Protein AF-A0A7R7FT92-F1 (afdb_monomer)

Structure (mmCIF, N/CA/C/O backbone):
data_AF-A0A7R7FT92-F1
#
_entry.id   AF-A0A7R7FT92-F1
#
loop_
_atom_site.group_PDB
_atom_site.id
_atom_site.type_symbol
_atom_site.label_atom_id
_atom_site.label_alt_id
_atom_site.label_comp_id
_atom_site.label_asym_id
_atom_site.label_entity_id
_atom_site.label_seq_id
_atom_site.pdbx_PDB_ins_code
_atom_site.Cartn_x
_atom_site.Cartn_y
_atom_site.Cartn_z
_atom_site.occupancy
_atom_site.B_iso_or_equiv
_atom_site.auth_seq_id
_atom_site.auth_comp_id
_atom_site.auth_asym_id
_atom_site.auth_atom_id
_atom_site.pdbx_PDB_model_num
ATOM 1 N N . MET A 1 1 ? -7.530 -8.129 -4.395 1.00 79.88 1 MET A N 1
ATOM 2 C CA . MET A 1 1 ? -7.079 -9.001 -3.288 1.00 79.88 1 MET A CA 1
ATOM 3 C C . MET A 1 1 ? -6.073 -8.282 -2.402 1.00 79.88 1 MET A C 1
ATOM 5 O O . MET A 1 1 ? -6.308 -8.212 -1.206 1.00 79.88 1 MET A O 1
ATOM 9 N N . GLU A 1 2 ? -5.032 -7.677 -2.974 1.00 92.12 2 GLU A N 1
ATOM 10 C CA . GLU A 1 2 ? -3.935 -7.027 -2.240 1.00 92.12 2 GLU A CA 1
ATOM 11 C C . GLU A 1 2 ? -4.374 -6.020 -1.158 1.00 92.12 2 GLU A C 1
ATOM 13 O O . GLU A 1 2 ? -4.112 -6.244 0.018 1.00 92.12 2 GLU A O 1
ATOM 18 N N . GLU A 1 3 ? -5.136 -4.973 -1.497 1.00 93.50 3 GLU A N 1
ATOM 19 C CA . GLU A 1 3 ? -5.556 -3.972 -0.493 1.00 93.50 3 GLU A CA 1
ATOM 20 C C . GLU A 1 3 ? -6.475 -4.538 0.603 1.00 93.50 3 GLU A C 1
ATOM 22 O O . GLU A 1 3 ? -6.493 -4.035 1.726 1.00 93.50 3 GLU A O 1
ATOM 27 N N . ILE A 1 4 ? -7.228 -5.604 0.307 1.00 95.06 4 ILE A N 1
ATOM 28 C CA . ILE A 1 4 ? -8.043 -6.292 1.318 1.00 95.06 4 ILE A CA 1
ATOM 29 C C . ILE A 1 4 ? -7.113 -6.977 2.323 1.00 95.06 4 ILE A C 1
ATOM 31 O O . ILE A 1 4 ? -7.296 -6.824 3.527 1.00 95.06 4 ILE A O 1
ATOM 35 N N . PHE A 1 5 ? -6.080 -7.673 1.853 1.00 97.50 5 PHE A N 1
ATOM 36 C CA . PHE A 1 5 ? -5.102 -8.296 2.738 1.00 97.50 5 PHE A CA 1
ATOM 37 C C . PHE A 1 5 ? -4.308 -7.249 3.531 1.00 97.50 5 PHE A C 1
ATOM 39 O O . PHE A 1 5 ? -4.288 -7.291 4.758 1.00 97.50 5 PHE A O 1
ATOM 46 N N . TRP A 1 6 ? -3.706 -6.271 2.858 1.00 97.75 6 TRP A N 1
ATOM 47 C CA . TRP A 1 6 ? -2.784 -5.341 3.504 1.00 97.75 6 TRP A CA 1
ATOM 48 C C . TRP A 1 6 ? -3.489 -4.279 4.350 1.00 97.75 6 TRP A C 1
ATOM 50 O O . TRP A 1 6 ? -3.094 -4.045 5.492 1.00 97.75 6 TRP A O 1
ATOM 60 N N . ARG A 1 7 ? -4.541 -3.633 3.828 1.00 96.88 7 ARG A N 1
ATOM 61 C CA . ARG A 1 7 ? -5.168 -2.481 4.502 1.00 96.88 7 ARG A CA 1
ATOM 62 C C . ARG A 1 7 ? -6.407 -2.822 5.303 1.00 96.88 7 ARG A C 1
ATOM 64 O O . ARG A 1 7 ? -6.708 -2.115 6.262 1.00 96.88 7 ARG A O 1
ATOM 71 N N . SER A 1 8 ? -7.137 -3.864 4.904 1.00 95.06 8 SER A N 1
ATOM 72 C CA . SER A 1 8 ? -8.284 -4.327 5.684 1.00 95.06 8 SER A CA 1
ATOM 73 C C . SER A 1 8 ? -7.842 -5.314 6.757 1.00 95.06 8 SER A C 1
ATOM 75 O O . SER A 1 8 ? -8.149 -5.092 7.920 1.00 95.06 8 SER A O 1
ATOM 77 N N . PHE A 1 9 ? -7.109 -6.370 6.413 1.00 98.00 9 PHE A N 1
ATOM 78 C CA . PHE A 1 9 ? -6.721 -7.393 7.383 1.00 98.00 9 PHE A CA 1
ATOM 79 C C . PHE A 1 9 ? -5.461 -7.009 8.178 1.00 98.00 9 PHE A C 1
ATOM 81 O O . PHE A 1 9 ? -5.568 -6.702 9.363 1.00 98.00 9 PHE A O 1
ATOM 88 N N . LEU A 1 10 ? -4.282 -6.969 7.548 1.00 97.94 10 LEU A N 1
ATOM 89 C CA . LEU A 1 10 ? -2.996 -6.940 8.255 1.00 97.94 10 LEU A CA 1
ATOM 90 C C . LEU A 1 10 ? -2.823 -5.704 9.145 1.00 97.94 10 LEU A C 1
ATOM 92 O O . LEU A 1 10 ? -2.421 -5.842 10.298 1.00 97.94 10 LEU A O 1
ATOM 96 N N . LEU A 1 11 ? -3.161 -4.506 8.648 1.00 97.75 11 LEU A N 1
ATOM 97 C CA . LEU A 1 11 ? -3.086 -3.282 9.456 1.00 97.75 11 LEU A CA 1
ATOM 98 C C . LEU A 1 11 ? -3.888 -3.384 10.758 1.00 97.75 11 LEU A C 1
ATOM 100 O O . LEU A 1 11 ? -3.434 -2.888 11.782 1.00 97.75 11 LEU A O 1
ATOM 104 N N . ARG A 1 12 ? -5.060 -4.023 10.732 1.00 98.19 12 ARG A N 1
ATOM 105 C CA . ARG A 1 12 ? -5.916 -4.182 11.913 1.00 98.19 12 ARG A CA 1
ATOM 106 C C . ARG A 1 12 ? -5.487 -5.360 12.780 1.00 98.19 12 ARG A C 1
ATOM 108 O O . ARG A 1 12 ? -5.469 -5.226 13.995 1.00 98.19 12 ARG A O 1
ATOM 115 N N . TYR A 1 13 ? -5.051 -6.452 12.158 1.00 98.31 13 TYR A N 1
ATOM 116 C CA . TYR A 1 13 ? -4.540 -7.637 12.847 1.00 98.31 13 TYR A CA 1
ATOM 117 C C . TYR A 1 13 ? -3.282 -7.343 13.677 1.00 98.31 13 TYR A C 1
ATOM 119 O O . TYR A 1 13 ? -3.087 -7.895 14.755 1.00 98.31 13 TYR A O 1
ATOM 127 N N . LEU A 1 14 ? -2.429 -6.433 13.199 1.00 98.00 14 LEU A N 1
ATOM 128 C CA . LEU A 1 14 ? -1.251 -5.965 13.938 1.00 98.00 14 LEU A CA 1
ATOM 129 C C . LEU A 1 14 ? -1.594 -5.036 15.118 1.00 98.00 14 LEU A C 1
ATOM 131 O O . LEU A 1 14 ? -0.705 -4.718 15.910 1.00 98.00 14 LEU A O 1
ATOM 135 N N . VAL A 1 15 ? -2.840 -4.563 15.213 1.00 97.88 15 VAL A N 1
ATOM 136 C CA . VAL A 1 15 ? -3.349 -3.825 16.380 1.00 97.88 15 VAL A CA 1
ATOM 137 C C . VAL A 1 15 ? -3.919 -4.804 17.399 1.00 97.88 15 VAL A C 1
ATOM 139 O O . VAL A 1 15 ? -3.515 -4.759 18.556 1.00 97.88 15 VAL A O 1
ATOM 142 N N . ASP A 1 16 ? -4.821 -5.681 16.958 1.00 97.50 16 ASP A N 1
ATOM 143 C CA . ASP A 1 16 ? -5.414 -6.749 17.761 1.00 97.50 16 ASP A CA 1
ATOM 144 C C . ASP A 1 16 ? -5.778 -7.937 16.856 1.00 97.50 16 ASP A C 1
ATOM 146 O O . ASP A 1 16 ? -6.206 -7.750 15.714 1.00 97.50 16 ASP A O 1
ATOM 150 N N . THR A 1 17 ? -5.621 -9.163 17.360 1.00 96.31 17 THR A N 1
ATOM 151 C CA . THR A 1 17 ? -5.972 -10.387 16.627 1.00 96.31 17 THR A CA 1
ATOM 152 C C . THR A 1 17 ? -7.469 -10.498 16.335 1.00 96.31 17 THR A C 1
ATOM 154 O O . THR A 1 17 ? -7.834 -11.055 15.298 1.00 96.31 17 THR A O 1
ATOM 157 N N . ASP A 1 18 ? -8.329 -9.924 17.185 1.00 96.75 18 ASP A N 1
ATOM 158 C CA . ASP A 1 18 ? -9.749 -9.704 16.888 1.00 96.75 18 ASP A CA 1
ATOM 159 C C . ASP A 1 18 ? -9.912 -8.466 15.987 1.00 96.75 18 ASP A C 1
ATOM 161 O O . ASP A 1 18 ? -10.497 -7.441 16.343 1.00 96.75 18 ASP A O 1
ATOM 165 N N . PHE A 1 19 ? -9.321 -8.537 14.794 1.00 96.56 19 PHE A N 1
ATOM 166 C CA . PHE A 1 19 ? -9.167 -7.395 13.891 1.00 96.56 19 PHE A CA 1
ATOM 167 C C . PHE A 1 19 ? -10.503 -6.851 13.355 1.00 96.56 19 PHE A C 1
ATOM 169 O O . PHE A 1 19 ? -10.562 -5.711 12.883 1.00 96.56 19 PHE A O 1
ATOM 176 N N . GLU A 1 20 ? -11.574 -7.649 13.397 1.00 96.31 20 GLU A N 1
ATOM 177 C CA . GLU A 1 20 ? -12.920 -7.228 12.995 1.00 96.31 20 GLU A CA 1
ATOM 178 C C . GLU A 1 20 ? -13.503 -6.198 13.967 1.00 96.31 20 GLU A C 1
ATOM 180 O O . GLU A 1 20 ? -14.227 -5.298 13.531 1.00 96.31 20 GLU A O 1
ATOM 185 N N . SER A 1 21 ? -13.109 -6.261 15.245 1.00 97.19 21 SER A N 1
ATOM 186 C CA . SER A 1 21 ? -13.447 -5.251 16.254 1.00 97.19 21 SER A CA 1
ATOM 187 C C . SER A 1 21 ? -12.767 -3.900 15.994 1.00 97.19 21 SER A C 1
ATOM 189 O O . SER A 1 21 ? -13.251 -2.856 16.438 1.00 97.19 21 SER A O 1
ATOM 191 N N . ILE A 1 22 ? -11.664 -3.897 15.237 1.00 98.12 22 ILE A N 1
ATOM 192 C CA . ILE A 1 22 ? -10.888 -2.698 14.933 1.00 98.12 22 ILE A CA 1
ATOM 193 C C . ILE A 1 22 ? -11.526 -1.958 13.742 1.00 98.12 22 ILE A C 1
ATOM 195 O O . ILE A 1 22 ? -11.645 -2.509 12.640 1.00 98.12 22 ILE A O 1
ATOM 199 N N . PRO A 1 23 ? -11.905 -0.674 13.889 1.00 97.75 23 PRO A N 1
ATOM 200 C CA . PRO A 1 23 ? -12.430 0.110 12.776 1.00 97.75 23 PRO A CA 1
ATOM 201 C C . PRO A 1 23 ? -11.404 0.285 11.650 1.00 97.75 23 PRO A C 1
ATOM 203 O O . PRO A 1 23 ? -10.209 0.482 11.900 1.00 97.75 23 PRO A O 1
ATOM 206 N N . ILE A 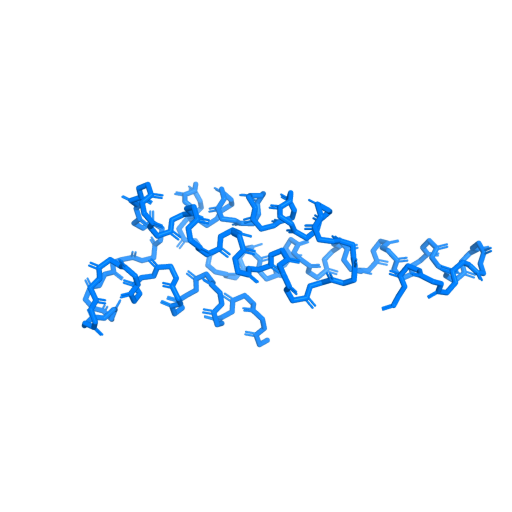1 24 ? -11.872 0.298 10.400 1.00 97.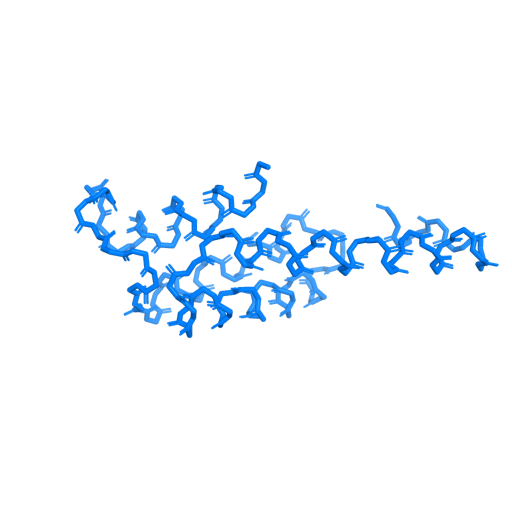69 24 ILE A N 1
ATOM 207 C CA . ILE A 1 24 ? -11.036 0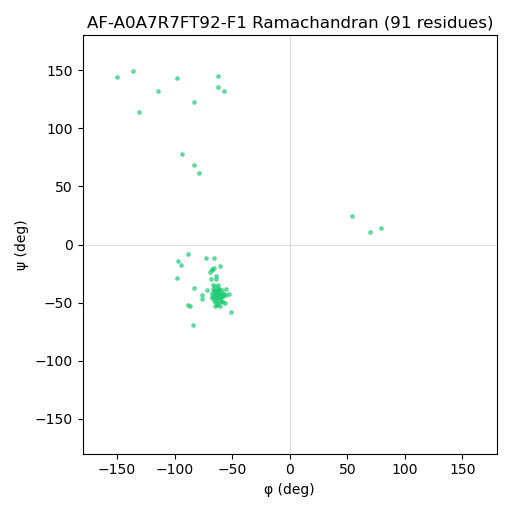.620 9.233 1.00 97.69 24 ILE A CA 1
ATOM 208 C C . ILE A 1 24 ? -10.420 2.011 9.419 1.00 97.69 24 ILE A C 1
ATOM 210 O O . ILE A 1 24 ? -11.113 2.970 9.753 1.00 97.69 24 ILE A O 1
ATOM 214 N N . GLY A 1 25 ? -9.112 2.116 9.185 1.00 96.31 25 GLY A N 1
ATOM 215 C CA . GLY A 1 25 ? -8.354 3.357 9.337 1.00 96.31 25 GLY A CA 1
ATOM 216 C C . GLY A 1 25 ? -7.979 3.714 10.782 1.00 96.31 25 GLY A C 1
ATOM 217 O O . GLY A 1 25 ? -7.553 4.842 11.026 1.00 96.31 25 GLY A O 1
ATOM 218 N N . SER A 1 26 ? -8.105 2.774 11.725 1.00 97.12 26 SER A N 1
ATOM 219 C CA . SER A 1 26 ? -7.425 2.854 13.026 1.00 97.12 26 SER A CA 1
ATOM 220 C C . SER A 1 26 ? -5.908 2.853 12.829 1.00 97.12 26 SER A C 1
ATOM 222 O O . SER A 1 26 ? -5.386 2.077 12.030 1.00 97.12 26 SER A O 1
ATOM 224 N N . PHE A 1 27 ? -5.205 3.730 13.546 1.00 97.69 27 PHE A N 1
ATOM 225 C CA . PHE A 1 27 ? -3.766 3.926 13.385 1.00 97.69 27 PHE A CA 1
ATOM 226 C C . PHE A 1 27 ? -2.996 3.507 14.635 1.00 97.69 27 PHE A C 1
ATOM 228 O O . PHE A 1 27 ? -3.300 3.957 15.739 1.00 97.69 27 PHE A O 1
ATOM 235 N N . THR A 1 28 ? -1.932 2.732 14.432 1.00 98.19 28 THR A N 1
ATOM 236 C CA . THR A 1 28 ? -0.836 2.583 15.392 1.00 98.19 28 THR A CA 1
ATOM 237 C C . THR A 1 28 ? 0.489 2.639 14.643 1.00 98.19 28 THR A C 1
ATOM 239 O O . THR A 1 28 ? 0.588 2.207 13.494 1.00 98.19 28 THR A O 1
ATOM 242 N N . TRP A 1 29 ? 1.536 3.142 15.296 1.00 98.38 29 TRP A N 1
ATOM 243 C CA . TRP A 1 29 ? 2.866 3.185 14.688 1.00 98.38 29 TRP A CA 1
ATOM 244 C C . TRP A 1 29 ? 3.400 1.791 14.346 1.00 98.38 29 TRP A C 1
ATOM 246 O O . TRP A 1 29 ? 3.996 1.614 13.287 1.00 98.38 29 TRP A O 1
ATOM 256 N N . SER A 1 30 ? 3.154 0.797 15.203 1.00 98.06 30 SER A N 1
ATOM 257 C CA . SER A 1 30 ? 3.588 -0.584 14.974 1.00 98.06 30 SER A CA 1
ATOM 258 C C . SER A 1 30 ? 2.932 -1.193 13.735 1.00 98.06 30 SER A C 1
ATOM 260 O O . SER A 1 30 ? 3.647 -1.671 12.856 1.00 98.06 30 SER A O 1
ATOM 262 N N . SER A 1 31 ? 1.599 -1.130 13.623 1.00 97.94 31 SER A N 1
ATOM 263 C CA . SER A 1 31 ? 0.875 -1.684 12.468 1.00 97.94 31 SER A CA 1
ATOM 264 C C . SER A 1 31 ? 1.313 -1.028 11.163 1.00 97.94 31 SER A C 1
ATOM 266 O O . SER A 1 31 ? 1.606 -1.723 10.189 1.00 97.94 31 SER A O 1
ATOM 268 N N . PHE A 1 32 ? 1.433 0.300 11.167 1.00 98.56 32 PHE A N 1
ATOM 269 C CA . PHE A 1 32 ? 1.847 1.074 10.008 1.00 98.56 32 PHE A CA 1
ATOM 270 C C . PHE A 1 32 ? 3.265 0.720 9.547 1.00 98.56 32 PHE A C 1
ATOM 272 O O . PHE A 1 32 ? 3.463 0.409 8.371 1.00 98.56 32 PHE A O 1
ATOM 279 N N . ILE A 1 33 ? 4.248 0.732 10.456 1.00 98.50 33 ILE A N 1
ATOM 280 C CA . ILE A 1 33 ? 5.654 0.466 10.115 1.00 98.50 33 ILE A CA 1
ATOM 281 C C . ILE A 1 33 ? 5.825 -0.983 9.653 1.00 98.50 33 ILE A C 1
ATOM 283 O O . ILE A 1 33 ? 6.402 -1.218 8.593 1.00 98.50 33 ILE A O 1
ATOM 287 N N . ILE A 1 34 ? 5.291 -1.949 10.406 1.00 98.44 34 ILE A N 1
ATOM 288 C CA . ILE A 1 34 ? 5.430 -3.375 10.083 1.00 98.44 34 ILE A CA 1
ATOM 289 C C . ILE A 1 34 ? 4.755 -3.678 8.743 1.00 98.44 34 ILE A C 1
ATOM 291 O O . ILE A 1 34 ? 5.386 -4.266 7.866 1.00 98.44 34 ILE A O 1
ATOM 295 N N . SER A 1 35 ? 3.510 -3.232 8.539 1.00 98.19 35 SER A N 1
ATOM 296 C CA . SER A 1 35 ? 2.815 -3.456 7.268 1.00 98.19 35 SER A CA 1
ATOM 297 C C . SER A 1 35 ? 3.524 -2.782 6.097 1.00 98.19 35 SER A C 1
ATOM 299 O O . SER A 1 35 ? 3.554 -3.368 5.021 1.00 98.19 35 SER A O 1
ATOM 301 N N . THR A 1 36 ? 4.089 -1.585 6.277 1.00 98.31 36 THR A N 1
ATOM 302 C CA . THR A 1 36 ? 4.830 -0.881 5.217 1.00 98.31 36 THR A CA 1
ATOM 303 C C . THR A 1 36 ? 6.090 -1.642 4.819 1.00 98.31 36 THR A C 1
ATOM 305 O O . THR A 1 36 ? 6.347 -1.822 3.629 1.00 98.31 36 THR A O 1
ATOM 308 N N . VAL A 1 37 ? 6.865 -2.109 5.802 1.00 98.38 37 VAL A N 1
ATOM 309 C CA . VAL A 1 37 ? 8.094 -2.870 5.548 1.00 98.38 37 VAL A CA 1
ATOM 310 C C . VAL A 1 37 ? 7.768 -4.190 4.858 1.00 98.38 37 VAL A C 1
ATOM 312 O O . VAL A 1 37 ? 8.356 -4.485 3.822 1.00 98.38 37 VAL A O 1
ATOM 315 N N . LEU A 1 38 ? 6.806 -4.953 5.386 1.00 98.19 38 LEU A N 1
ATOM 316 C CA . LEU A 1 38 ? 6.399 -6.234 4.805 1.00 98.19 38 LEU A CA 1
ATOM 317 C C . LEU A 1 38 ? 5.858 -6.072 3.378 1.00 98.19 38 LEU A C 1
ATOM 319 O O . LEU A 1 38 ? 6.235 -6.846 2.505 1.00 98.19 38 LEU A O 1
ATOM 323 N N . PHE A 1 39 ? 5.050 -5.038 3.130 1.00 97.75 39 PHE A N 1
ATOM 324 C CA . PHE A 1 39 ? 4.552 -4.719 1.792 1.00 97.75 39 PHE A CA 1
ATOM 325 C C . PHE A 1 39 ? 5.704 -4.409 0.831 1.00 97.75 39 PHE A C 1
ATOM 327 O O . PHE A 1 39 ? 5.753 -4.923 -0.280 1.00 97.75 39 PHE A O 1
ATOM 334 N N . GLY A 1 40 ? 6.684 -3.615 1.269 1.00 97.38 40 GLY A N 1
ATOM 335 C CA . GLY A 1 40 ? 7.883 -3.346 0.480 1.00 97.38 40 GLY A CA 1
ATOM 336 C C . GLY A 1 40 ? 8.669 -4.604 0.120 1.00 97.38 40 GLY A C 1
ATOM 337 O O . GLY A 1 40 ? 9.094 -4.748 -1.019 1.00 97.38 40 GLY A O 1
ATOM 338 N N . LEU A 1 41 ? 8.838 -5.527 1.068 1.00 97.56 41 LEU A N 1
ATOM 339 C CA . LEU A 1 41 ? 9.602 -6.762 0.863 1.00 97.56 41 LEU A CA 1
ATOM 340 C C . LEU A 1 41 ? 8.953 -7.740 -0.132 1.00 97.56 41 LEU A C 1
ATOM 342 O O . LEU A 1 41 ? 9.663 -8.572 -0.689 1.00 97.56 41 LEU A O 1
ATOM 346 N N . GLU A 1 42 ? 7.644 -7.640 -0.379 1.00 95.81 42 GLU A N 1
ATOM 347 C CA . GLU A 1 42 ? 6.949 -8.417 -1.422 1.00 95.81 42 GLU A CA 1
ATOM 348 C C . GLU A 1 42 ? 7.344 -7.973 -2.845 1.00 95.81 42 GLU A C 1
ATOM 350 O O . GLU A 1 42 ? 7.250 -8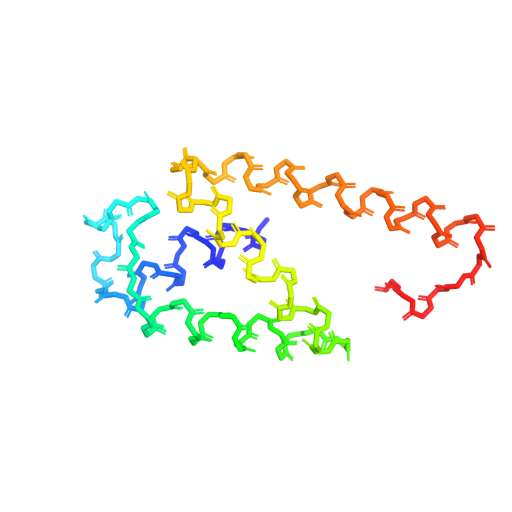.748 -3.796 1.00 95.81 42 GLU A O 1
ATOM 355 N N . HIS A 1 43 ? 7.823 -6.737 -3.005 1.00 94.62 43 HIS A N 1
ATOM 356 C CA . HIS A 1 43 ? 8.062 -6.127 -4.309 1.00 94.62 43 HIS A CA 1
ATOM 357 C C . HIS A 1 43 ? 9.531 -6.223 -4.738 1.00 94.62 43 HIS A C 1
ATOM 359 O O . HIS A 1 43 ? 10.445 -5.988 -3.947 1.00 94.62 43 HIS A O 1
ATOM 365 N N . HIS A 1 44 ? 9.768 -6.437 -6.039 1.00 93.62 44 HIS A N 1
ATOM 366 C CA . HIS A 1 44 ? 11.118 -6.397 -6.622 1.00 93.62 44 HIS A CA 1
ATOM 367 C C . HIS A 1 44 ? 11.826 -5.058 -6.334 1.00 93.62 44 HIS A C 1
ATOM 369 O O . HIS A 1 44 ? 12.988 -5.016 -5.932 1.00 93.62 44 HIS A O 1
ATOM 375 N N . PHE A 1 45 ? 11.101 -3.944 -6.476 1.00 95.44 45 PHE A N 1
ATOM 376 C CA . PHE A 1 45 ? 11.571 -2.615 -6.087 1.00 95.44 45 PHE A CA 1
ATOM 377 C C . PHE A 1 45 ? 11.118 -2.276 -4.668 1.00 95.44 45 PHE A C 1
ATOM 379 O O . PHE A 1 45 ? 10.182 -1.500 -4.478 1.00 95.44 45 PHE A O 1
ATOM 386 N N . PHE A 1 46 ? 11.807 -2.833 -3.672 1.00 96.50 46 PHE A N 1
ATOM 387 C CA . PHE A 1 46 ? 11.376 -2.758 -2.274 1.00 96.50 46 PHE A CA 1
ATOM 388 C C . PHE A 1 46 ? 11.093 -1.331 -1.777 1.00 96.50 46 PHE A C 1
ATOM 390 O O . PHE A 1 46 ? 10.069 -1.099 -1.141 1.00 96.50 46 PHE A O 1
ATOM 397 N N . VAL A 1 47 ? 11.942 -0.347 -2.109 1.00 97.25 47 VAL A N 1
ATOM 398 C CA . VAL A 1 47 ? 11.733 1.060 -1.704 1.00 97.25 47 VAL A CA 1
ATOM 399 C C . VAL A 1 47 ? 10.468 1.640 -2.335 1.00 97.25 47 VAL A C 1
ATOM 401 O O . VAL A 1 47 ? 9.694 2.310 -1.655 1.00 97.25 47 VAL A O 1
ATOM 404 N N . ALA A 1 48 ? 10.239 1.376 -3.624 1.00 96.56 48 ALA A N 1
ATOM 405 C CA . ALA A 1 48 ? 9.044 1.848 -4.319 1.00 96.56 48 ALA A CA 1
ATOM 406 C C . ALA A 1 48 ? 7.782 1.195 -3.736 1.00 96.56 48 ALA A C 1
ATOM 408 O O . ALA A 1 48 ? 6.800 1.894 -3.486 1.00 96.56 48 ALA A O 1
ATOM 409 N N . GLY A 1 49 ? 7.853 -0.105 -3.428 1.00 97.31 49 GLY A N 1
ATOM 410 C CA . GLY A 1 49 ? 6.815 -0.829 -2.699 1.00 97.31 49 GLY A CA 1
ATOM 411 C C . GLY A 1 49 ? 6.516 -0.181 -1.346 1.00 97.31 49 GLY A C 1
ATOM 412 O O . GLY A 1 49 ? 5.368 0.155 -1.076 1.00 97.31 49 GLY A O 1
ATOM 413 N N . MET A 1 50 ? 7.531 0.108 -0.521 1.00 98.31 50 MET A N 1
ATOM 414 C CA . MET A 1 50 ? 7.327 0.787 0.771 1.00 98.31 50 MET A CA 1
ATOM 415 C C . MET A 1 50 ? 6.656 2.154 0.604 1.00 98.31 50 MET A C 1
ATOM 417 O O . MET A 1 50 ? 5.721 2.465 1.338 1.00 98.31 50 MET A O 1
ATOM 421 N N . ILE A 1 51 ? 7.080 2.962 -0.373 1.00 98.31 51 ILE A N 1
ATOM 422 C CA . ILE A 1 51 ? 6.466 4.271 -0.644 1.00 98.31 51 ILE A CA 1
ATOM 423 C C . ILE A 1 51 ? 4.990 4.108 -1.031 1.00 98.31 51 ILE A C 1
ATOM 425 O O . ILE A 1 51 ? 4.137 4.815 -0.489 1.00 98.31 51 ILE A O 1
ATOM 429 N N . ALA A 1 52 ? 4.669 3.161 -1.915 1.00 97.69 52 ALA A N 1
ATOM 430 C CA . ALA A 1 52 ? 3.286 2.853 -2.272 1.00 97.69 52 ALA A CA 1
ATOM 431 C C . ALA A 1 52 ? 2.480 2.394 -1.044 1.00 97.69 52 ALA A C 1
ATOM 433 O O . ALA A 1 52 ? 1.387 2.905 -0.794 1.00 97.69 52 ALA A O 1
ATOM 434 N N . GLY A 1 53 ? 3.058 1.522 -0.213 1.00 97.69 53 GLY A N 1
ATOM 435 C CA . GLY A 1 53 ? 2.471 1.060 1.043 1.00 97.69 53 GLY A CA 1
ATOM 436 C C . GLY A 1 53 ? 2.140 2.198 2.010 1.00 97.69 53 G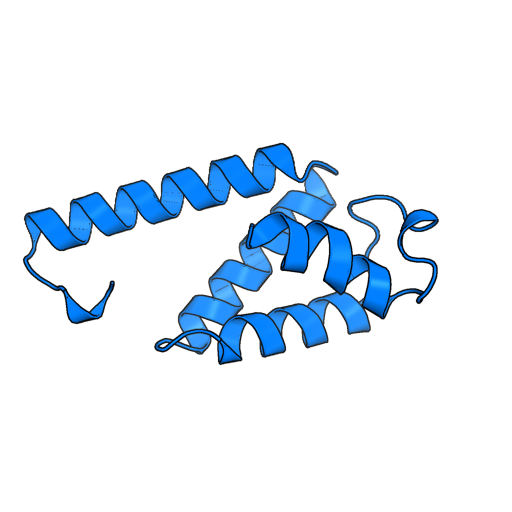LY A C 1
ATOM 437 O O . GLY A 1 53 ? 1.041 2.220 2.576 1.00 97.69 53 GLY A O 1
ATOM 438 N N . VAL A 1 54 ? 3.037 3.181 2.145 1.00 98.56 54 VAL A N 1
ATOM 439 C CA . VAL A 1 54 ? 2.794 4.408 2.921 1.00 98.56 54 VAL A CA 1
ATOM 440 C C . VAL A 1 54 ? 1.615 5.185 2.343 1.00 98.56 54 VAL A C 1
ATOM 442 O O . VAL A 1 54 ? 0.676 5.497 3.077 1.00 98.56 54 VAL A O 1
ATOM 445 N N . ILE A 1 55 ? 1.632 5.480 1.041 1.00 98.50 55 ILE A N 1
ATOM 446 C CA . ILE A 1 55 ? 0.598 6.293 0.382 1.00 98.50 55 ILE A CA 1
ATOM 447 C C . ILE A 1 55 ? -0.782 5.644 0.528 1.00 98.50 55 ILE A C 1
ATOM 449 O O . ILE A 1 55 ? -1.735 6.304 0.946 1.00 98.50 55 ILE A O 1
ATOM 453 N N . TYR A 1 56 ? -0.896 4.350 0.243 1.00 98.19 56 TYR A N 1
ATOM 454 C CA . TYR A 1 56 ? -2.156 3.616 0.349 1.00 98.19 56 TYR A CA 1
ATOM 455 C C . TYR A 1 56 ? -2.658 3.522 1.793 1.00 98.19 56 TYR A C 1
ATOM 457 O O . TYR A 1 56 ? -3.846 3.724 2.053 1.00 98.19 56 TYR A O 1
ATOM 465 N N . SER A 1 57 ? -1.762 3.325 2.762 1.00 98.12 57 SER A N 1
ATOM 466 C CA . SER A 1 57 ? -2.140 3.349 4.180 1.00 98.12 57 SER A CA 1
ATOM 467 C C . SER A 1 57 ? -2.663 4.729 4.597 1.00 98.12 57 SER A C 1
ATOM 469 O O . SER A 1 57 ? -3.706 4.817 5.243 1.00 98.12 57 SER A O 1
ATOM 471 N N . LEU A 1 58 ? -2.018 5.816 4.154 1.00 98.31 58 LEU A N 1
ATOM 472 C CA . LEU A 1 58 ? -2.489 7.186 4.394 1.00 98.31 58 LEU A CA 1
ATOM 473 C C . LEU A 1 58 ? -3.868 7.451 3.775 1.00 98.31 58 LEU A C 1
ATOM 475 O O . LEU A 1 58 ? -4.698 8.115 4.404 1.00 98.31 58 LEU A O 1
ATOM 479 N N . ILE A 1 59 ? -4.144 6.914 2.580 1.00 98.25 59 ILE A N 1
ATOM 480 C CA . ILE A 1 59 ? -5.477 6.986 1.968 1.00 98.25 59 ILE A CA 1
ATOM 481 C C . ILE A 1 59 ? -6.500 6.317 2.885 1.00 98.25 59 ILE A C 1
ATOM 483 O O . ILE A 1 59 ? -7.520 6.934 3.190 1.00 98.25 59 ILE A O 1
ATOM 487 N N . VAL A 1 60 ? -6.236 5.111 3.388 1.00 98.31 60 VAL A N 1
ATOM 488 C CA . VAL A 1 60 ? -7.174 4.408 4.281 1.00 98.31 60 VAL A CA 1
ATOM 489 C C . VAL A 1 60 ? -7.349 5.129 5.617 1.00 98.31 60 VAL A C 1
ATOM 491 O O . VAL A 1 60 ? -8.481 5.255 6.084 1.00 98.31 60 VAL A O 1
ATOM 494 N N . TYR A 1 61 ? -6.285 5.674 6.211 1.00 98.25 61 TYR A N 1
ATOM 495 C CA . TYR A 1 61 ? -6.389 6.439 7.459 1.00 98.25 61 TYR A CA 1
ATOM 496 C C . TYR A 1 61 ? -7.227 7.710 7.300 1.00 98.25 61 TYR A C 1
ATOM 498 O O . TYR A 1 61 ? -8.035 8.031 8.175 1.00 98.25 61 TYR A O 1
ATOM 506 N N . LYS A 1 62 ? -7.074 8.412 6.171 1.00 98.06 62 LYS A N 1
ATOM 507 C CA . LYS A 1 62 ? -7.809 9.650 5.890 1.00 98.06 62 LYS A CA 1
ATOM 508 C C . LYS A 1 62 ? -9.260 9.394 5.491 1.00 98.06 62 LYS A C 1
ATOM 510 O O . LYS A 1 62 ? -10.153 10.113 5.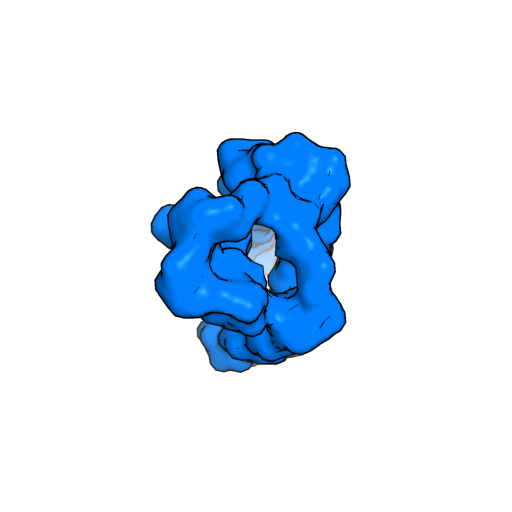924 1.00 98.06 62 LYS A O 1
ATOM 515 N N . THR A 1 63 ? -9.486 8.405 4.634 1.00 98.00 63 THR A N 1
ATOM 516 C CA . THR A 1 63 ? -10.788 8.178 3.987 1.00 98.00 63 THR A CA 1
ATOM 517 C C . THR A 1 63 ? -11.659 7.177 4.726 1.00 98.00 63 THR A C 1
ATOM 519 O O . THR A 1 63 ? -12.859 7.113 4.468 1.00 98.00 63 THR A O 1
ATOM 522 N N . ARG A 1 64 ? -11.060 6.372 5.617 1.00 97.75 64 ARG A N 1
ATOM 523 C CA . ARG A 1 64 ? -11.708 5.234 6.286 1.00 97.75 64 ARG A CA 1
ATOM 524 C C . ARG A 1 64 ? -12.338 4.250 5.284 1.00 97.75 64 ARG A C 1
ATOM 526 O O . ARG A 1 64 ? -13.266 3.528 5.630 1.00 97.75 64 ARG A O 1
ATOM 533 N N . SER A 1 65 ? -11.845 4.217 4.039 1.00 97.56 65 SER A N 1
ATOM 534 C CA . SER A 1 65 ? -12.446 3.466 2.935 1.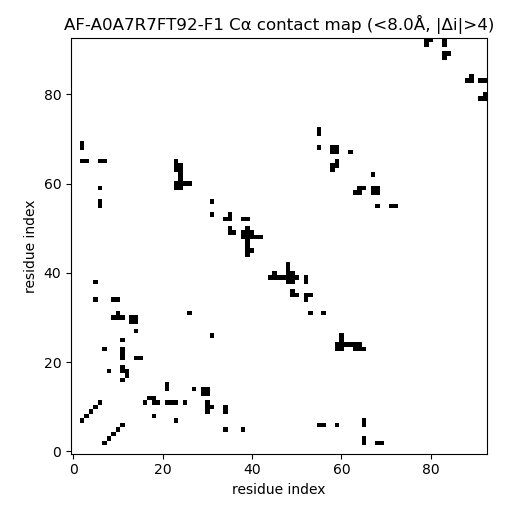00 97.56 65 SER A CA 1
ATOM 535 C C . SER A 1 65 ? -11.421 2.610 2.197 1.00 97.56 65 SER A C 1
ATOM 537 O O . SER A 1 65 ? -10.541 3.108 1.496 1.00 97.56 65 SER A O 1
ATOM 539 N N . ILE A 1 66 ? -11.588 1.290 2.296 1.00 97.06 66 ILE A N 1
ATOM 540 C CA . ILE A 1 66 ? -10.791 0.324 1.526 1.00 97.06 66 ILE A CA 1
ATOM 541 C C . ILE A 1 66 ? -11.097 0.442 0.032 1.00 97.06 66 ILE A C 1
ATOM 543 O O . ILE A 1 66 ? -10.193 0.322 -0.785 1.00 97.06 66 ILE A O 1
ATOM 547 N N . VAL A 1 67 ? -12.347 0.742 -0.337 1.00 97.56 67 VAL A N 1
ATOM 548 C CA . VAL A 1 67 ? -12.752 0.888 -1.744 1.00 97.56 67 VAL A CA 1
ATOM 549 C C . VAL A 1 67 ? -12.001 2.040 -2.411 1.00 97.56 67 VAL A C 1
ATOM 551 O O . VAL A 1 67 ? -11.513 1.881 -3.526 1.00 97.56 67 VAL A O 1
ATOM 554 N N . GLN A 1 68 ? -11.841 3.177 -1.727 1.00 97.56 68 GLN A N 1
ATOM 555 C CA . GLN A 1 68 ? -11.056 4.293 -2.268 1.00 97.56 68 GLN A CA 1
ATOM 556 C C . GLN A 1 68 ? -9.576 3.930 -2.431 1.00 97.56 68 GLN A C 1
ATOM 558 O O . GLN A 1 68 ? -8.960 4.330 -3.415 1.00 97.56 68 GLN A O 1
ATOM 563 N N . CYS A 1 69 ? -9.023 3.125 -1.522 1.00 97.62 69 CYS A N 1
ATOM 564 C CA . CYS A 1 69 ? -7.663 2.608 -1.649 1.00 97.62 69 CYS A CA 1
ATOM 565 C C . CYS A 1 69 ? -7.511 1.654 -2.843 1.00 97.62 69 CYS A C 1
ATOM 567 O O . CYS A 1 69 ? -6.596 1.814 -3.646 1.00 97.62 69 CYS A O 1
ATOM 569 N N . VAL A 1 70 ? -8.456 0.723 -3.017 1.00 9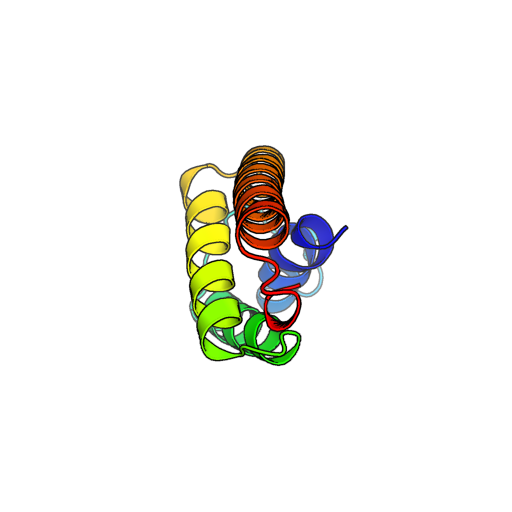7.81 70 VAL A N 1
ATOM 570 C CA . VAL A 1 70 ? -8.508 -0.190 -4.171 1.00 97.81 70 VAL A CA 1
ATOM 571 C C . VAL A 1 70 ? -8.573 0.589 -5.482 1.00 97.81 70 VAL A C 1
ATOM 573 O O . VAL A 1 70 ? -7.850 0.259 -6.417 1.00 97.81 70 VAL A O 1
ATOM 576 N N . LEU A 1 71 ? -9.400 1.635 -5.557 1.00 98.06 71 LEU A N 1
ATOM 577 C CA . LEU A 1 71 ? -9.487 2.485 -6.746 1.00 98.06 71 LEU A CA 1
ATOM 578 C C . LEU A 1 71 ? -8.185 3.250 -7.000 1.00 98.06 71 LEU A C 1
ATOM 580 O O . LEU A 1 71 ? -7.721 3.283 -8.136 1.00 98.06 71 LEU A O 1
ATOM 584 N N . ALA A 1 72 ? -7.576 3.830 -5.962 1.00 97.69 72 ALA A N 1
ATOM 585 C CA . ALA A 1 72 ? -6.298 4.527 -6.091 1.00 97.69 72 ALA A CA 1
ATOM 586 C C . ALA A 1 72 ? -5.202 3.593 -6.622 1.00 97.69 72 ALA A C 1
ATOM 588 O O . ALA A 1 72 ? -4.485 3.963 -7.549 1.00 97.69 72 ALA A O 1
ATOM 589 N N . HIS A 1 73 ? -5.128 2.373 -6.090 1.00 97.81 73 HIS A N 1
ATOM 590 C CA . HIS A 1 73 ? -4.177 1.370 -6.547 1.00 97.81 73 HIS A CA 1
ATOM 591 C C . HIS A 1 73 ? -4.490 0.880 -7.977 1.00 97.81 73 HIS A C 1
ATOM 593 O O . HIS A 1 73 ? -3.608 0.773 -8.825 1.00 97.81 73 HIS A O 1
ATOM 599 N N . ALA A 1 74 ? -5.757 0.654 -8.325 1.00 97.81 74 ALA A N 1
ATOM 600 C CA . ALA A 1 74 ? -6.113 0.297 -9.699 1.00 97.81 74 ALA A CA 1
ATOM 601 C C . ALA A 1 74 ? -5.679 1.378 -10.711 1.00 97.81 74 ALA A C 1
ATOM 603 O O . ALA A 1 74 ? -5.182 1.052 -11.789 1.00 97.81 74 ALA A O 1
ATOM 604 N N . ILE A 1 75 ? -5.822 2.660 -10.355 1.00 98.19 75 ILE A N 1
ATOM 605 C CA . ILE A 1 75 ? -5.419 3.791 -11.202 1.00 98.19 75 ILE A CA 1
ATOM 606 C C . ILE A 1 75 ? -3.896 3.863 -11.364 1.00 98.19 75 ILE A C 1
ATOM 608 O O . ILE A 1 75 ? -3.416 4.068 -12.480 1.00 98.19 75 ILE A O 1
ATOM 612 N N . THR A 1 76 ? -3.124 3.692 -10.291 1.00 97.19 76 THR A N 1
ATOM 613 C CA . THR A 1 76 ? -1.653 3.704 -10.367 1.00 97.19 76 THR A CA 1
ATOM 614 C C . THR A 1 76 ? -1.125 2.530 -11.192 1.00 97.19 76 THR A C 1
ATOM 616 O O . THR A 1 76 ? -0.254 2.742 -12.037 1.00 97.19 76 THR A O 1
ATOM 619 N N . ASN A 1 77 ? -1.704 1.332 -11.052 1.00 97.00 77 ASN A N 1
ATOM 620 C CA . ASN A 1 77 ? -1.343 0.174 -11.877 1.00 97.00 77 ASN A CA 1
ATOM 621 C C . ASN A 1 77 ? -1.729 0.362 -13.343 1.00 97.00 77 ASN A C 1
ATOM 623 O O . ASN A 1 77 ? -0.957 -0.004 -14.226 1.00 97.00 77 ASN A O 1
ATOM 627 N N . LEU A 1 78 ? -2.880 0.978 -13.627 1.00 98.19 78 LEU A N 1
ATOM 628 C CA . LEU A 1 78 ? -3.256 1.325 -14.997 1.00 98.19 78 LEU A CA 1
ATOM 629 C C . LEU A 1 78 ? -2.263 2.321 -15.612 1.00 98.19 78 LEU A C 1
ATOM 631 O O . LEU A 1 78 ? -1.834 2.140 -16.750 1.00 98.19 78 LEU A O 1
ATOM 635 N N . ALA A 1 79 ? -1.861 3.350 -14.862 1.00 98.19 79 ALA A N 1
ATOM 636 C CA . ALA A 1 79 ? -0.862 4.311 -15.321 1.00 98.19 79 ALA A CA 1
ATOM 637 C C . ALA A 1 79 ? 0.496 3.637 -15.586 1.00 98.19 79 ALA A C 1
ATOM 639 O O . ALA A 1 79 ? 1.126 3.908 -16.613 1.00 98.19 79 ALA A O 1
ATOM 640 N N . LEU A 1 80 ? 0.918 2.724 -14.705 1.00 97.12 80 LEU A N 1
ATOM 641 C CA . LEU A 1 80 ? 2.138 1.939 -14.881 1.00 97.12 80 LEU A CA 1
ATOM 642 C C . LEU A 1 80 ? 2.049 1.026 -16.110 1.00 97.12 80 LEU A C 1
ATOM 644 O O . LEU A 1 80 ? 2.977 1.010 -16.915 1.00 97.12 80 LEU A O 1
ATOM 648 N N . ALA A 1 81 ? 0.922 0.338 -16.307 1.00 97.81 81 ALA A N 1
ATOM 649 C CA . ALA A 1 81 ? 0.680 -0.501 -17.478 1.00 97.81 81 ALA A CA 1
ATOM 650 C C . ALA A 1 81 ? 0.804 0.311 -18.774 1.00 97.81 81 ALA A C 1
ATOM 652 O O . ALA A 1 81 ? 1.552 -0.068 -19.674 1.00 97.81 81 ALA A O 1
ATOM 653 N N . CYS A 1 82 ? 0.141 1.470 -18.851 1.00 98.50 82 CYS A N 1
ATOM 654 C CA . CYS A 1 82 ? 0.249 2.379 -19.993 1.00 98.50 82 CYS A CA 1
ATOM 655 C C . CYS A 1 82 ? 1.701 2.820 -20.239 1.00 98.50 82 CYS A C 1
ATOM 657 O O . CYS A 1 82 ? 2.153 2.831 -21.385 1.00 98.50 82 CYS A O 1
ATOM 659 N N . TYR A 1 83 ? 2.450 3.148 -19.181 1.00 98.00 83 TYR A N 1
ATOM 660 C CA . TYR A 1 83 ? 3.861 3.522 -19.291 1.00 98.00 83 TYR A CA 1
ATOM 661 C C . TYR A 1 83 ? 4.735 2.373 -19.815 1.00 98.00 83 TYR A C 1
ATOM 663 O O . TYR A 1 83 ? 5.569 2.586 -20.700 1.00 98.00 83 TYR A O 1
ATOM 671 N N . VAL A 1 84 ? 4.546 1.156 -19.303 1.00 98.19 84 VAL A N 1
ATOM 672 C CA . VAL A 1 84 ? 5.287 -0.037 -19.740 1.00 98.19 84 VAL A CA 1
ATOM 673 C C . VAL A 1 84 ? 4.982 -0.355 -21.200 1.00 98.19 84 VAL A C 1
ATOM 675 O O . VAL A 1 84 ? 5.916 -0.541 -21.978 1.00 98.19 84 VAL A O 1
ATOM 678 N N . LEU A 1 85 ? 3.707 -0.332 -21.598 1.00 98.31 85 LEU A N 1
ATOM 679 C CA . LEU A 1 85 ? 3.292 -0.569 -22.983 1.00 98.31 85 LEU A CA 1
ATOM 680 C C . LEU A 1 85 ? 3.856 0.486 -23.945 1.00 98.31 85 LEU A C 1
ATOM 682 O O . LEU A 1 85 ? 4.281 0.142 -25.044 1.00 98.31 85 LEU A O 1
ATOM 686 N N . TYR A 1 86 ? 3.901 1.756 -23.530 1.00 98.44 86 TYR A N 1
ATOM 687 C CA . TYR A 1 86 ? 4.445 2.844 -24.348 1.00 98.44 86 TYR A CA 1
ATOM 688 C C . TYR A 1 86 ? 5.976 2.796 -24.474 1.00 98.44 86 TYR A C 1
ATOM 690 O O . TYR A 1 86 ? 6.521 3.081 -25.537 1.00 98.44 86 TYR A O 1
ATOM 698 N N . THR A 1 87 ? 6.689 2.454 -23.396 1.00 98.12 87 THR A N 1
ATOM 699 C CA . THR A 1 87 ? 8.164 2.508 -23.357 1.00 98.12 87 THR A CA 1
ATOM 700 C C . THR A 1 87 ? 8.855 1.174 -23.636 1.00 98.12 87 THR A C 1
ATOM 702 O O . THR A 1 87 ? 10.069 1.156 -23.837 1.00 98.12 87 THR A O 1
ATOM 705 N N . GLY A 1 88 ? 8.124 0.057 -23.603 1.00 97.81 88 GLY A N 1
ATOM 706 C CA . GLY A 1 88 ? 8.674 -1.299 -23.694 1.00 97.81 88 GLY A CA 1
ATOM 707 C C . GLY A 1 88 ? 9.485 -1.740 -22.466 1.00 97.81 88 GLY A C 1
ATOM 708 O O . GLY A 1 88 ? 10.163 -2.766 -22.511 1.00 97.81 88 GLY A O 1
ATOM 709 N N . LYS A 1 89 ? 9.452 -0.982 -21.362 1.00 96.44 89 LYS A N 1
ATOM 710 C CA . LYS A 1 89 ? 10.244 -1.245 -20.149 1.00 96.44 89 LYS A CA 1
ATOM 711 C C . LYS A 1 89 ? 9.574 -2.271 -19.230 1.00 96.44 89 LYS A C 1
ATOM 713 O O . LYS A 1 89 ? 9.155 -1.947 -18.123 1.00 96.44 89 LYS A O 1
ATOM 718 N N . TRP A 1 90 ? 9.513 -3.519 -19.684 1.00 95.06 90 TRP A N 1
ATOM 719 C CA . TRP A 1 90 ? 8.863 -4.630 -18.972 1.00 95.06 90 TRP A CA 1
ATOM 720 C C . TRP A 1 90 ? 9.445 -4.951 -17.595 1.00 95.06 90 TRP A C 1
ATOM 722 O O . TRP A 1 90 ? 8.758 -5.549 -16.789 1.00 95.06 90 TRP A O 1
ATOM 732 N N . TYR A 1 91 ? 10.670 -4.519 -17.287 1.00 93.94 91 TYR A N 1
ATOM 733 C CA . TYR A 1 91 ? 11.267 -4.733 -15.965 1.00 93.94 91 TYR A CA 1
ATOM 734 C C . TYR A 1 91 ? 10.541 -3.989 -14.826 1.00 93.94 91 TYR A C 1
ATOM 736 O O . TYR A 1 91 ? 10.862 -4.213 -13.663 1.00 93.94 91 TYR A O 1
ATOM 744 N N . PHE A 1 92 ? 9.621 -3.069 -15.145 1.00 92.00 92 PHE A N 1
ATOM 745 C CA . PHE A 1 92 ? 8.751 -2.404 -14.171 1.00 92.00 92 PHE A CA 1
ATOM 746 C C . PHE A 1 92 ? 7.443 -3.155 -13.882 1.00 92.00 92 PHE A C 1
ATOM 748 O O . PHE A 1 92 ? 6.702 -2.710 -13.007 1.00 92.00 92 PHE A O 1
ATOM 755 N N . TRP A 1 93 ? 7.143 -4.219 -14.629 1.00 89.06 93 TRP A N 1
ATOM 756 C CA . TRP A 1 93 ? 5.949 -5.046 -14.467 1.00 89.06 93 TRP A CA 1
ATOM 757 C C . TRP A 1 93 ? 6.305 -6.346 -13.752 1.00 89.06 93 TRP A C 1
ATOM 759 O O . TRP A 1 93 ? 5.579 -6.701 -12.801 1.00 89.06 93 TRP A O 1
#

Organism: NCBI:txid60035

Mean predicted aligned error: 2.31 Å

InterPro domains:
  IPR003675 CAAX prenyl protease 2/Lysostaphin resistance protein A-like domain [PF02517] (1-78)
  IPR014346 Prenyl protease-related [TIGR03008] (1-93)

Secondary structure (DSSP, 8-state):
-HHIIIIIIIHHHTT-SSTTSSPTT---HHHHHHHHHHHHHHSSSHHHHHHHHHHHHHHHHHH--HHHHHHHHHHHHHHHHHHHHHH--GGG-

pLDDT: mean 97.06, std 2.39, range [79.88, 98.56]

Foldseek 3Di:
DVLCCLQVPQLQCQVPVVSVVPQWLDDDPRSLVVSLQVQLVVDPNSVVSSVLSNVLSVCRNVVVDSVVSVVVVVVVVVVVVVVCVVPVPVVSD

Sequence (93 aa):
MEEIFWRSFLLRYLVDTDFESI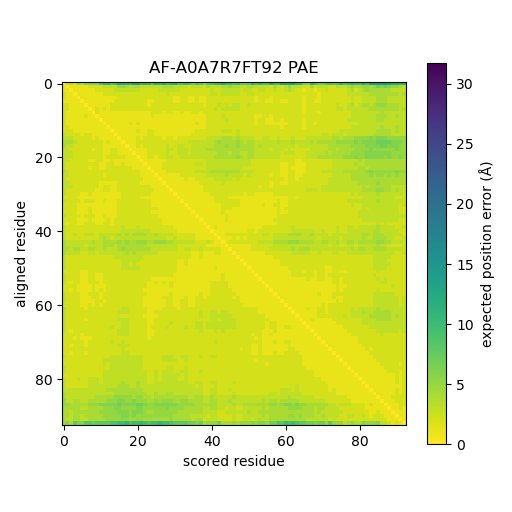PIGSFTWSSFIISTVLFGLEHHFFVAGMIAGVIYSLIVYKTRSIVQCVLAHAITNLALACYVLYTGKWYFW

Radius of gyration: 14.0 Å; Cα contacts (8 Å, |Δi|>4): 98; chains: 1; bounding box: 25×20×42 Å

Solvent-accessible surface area (backbone atoms only — not comparable to full-atom values): 5091 Å² total; per-residue (Å²): 110,66,57,54,48,52,61,59,42,47,35,26,37,59,74,39,82,68,25,85,80,46,62,69,42,69,84,51,71,66,21,51,53,53,50,20,53,55,48,5,69,75,34,96,55,33,69,61,29,26,53,50,38,49,54,45,49,51,42,21,49,74,66,52,29,69,67,60,33,47,51,53,50,52,52,53,51,50,53,48,50,54,50,30,71,74,68,67,50,62,93,80,112